Protein AF-A0A7L3CAT8-F1 (afdb_monomer_lite)

InterPro domains:
  IPR019389 Selenoprotein T [PTHR13544] (1-88)

Radius of gyration: 21.43 Å; chains: 1; bounding box: 50×29×47 Å

Sequence (88 aa):
GYRRVFEEYMRVISQRYPDIRIEGENYLPQPIYRHIASFLSVFKLVLIGLIIVGKDPFAFFGMQAPSIWQWGQENKVNSILASFILKN

Foldseek 3Di:
DVVVVVVVVVVVVCVVCVPPPPPCPPPPVPVVNVVVVVCLVVVLVVVLVCLVVLDDPCVVVVHDRDPLSVVCNVCVPVNNVVSVVVVD

Secondary structure (DSSP, 8-state):
-HHHHHHHHHHHHHHH-TT-----------HHHHHHHHHHHHHHHHHHHHHHHT--HHHHTTPPPPHHHHHHHH-HHHHHHHHHHTT-

pLDDT: mean 73.34, std 11.37, range [49.19, 88.38]

Structure (mmCIF, N/CA/C/O backbone):
data_AF-A0A7L3CAT8-F1
#
_entry.id   AF-A0A7L3CAT8-F1
#
loop_
_atom_site.group_PDB
_atom_site.id
_atom_site.type_symbol
_atom_site.label_atom_id
_atom_site.label_alt_id
_atom_site.label_comp_id
_atom_site.label_asym_id
_atom_site.label_entity_id
_atom_site.label_seq_id
_atom_site.pdbx_PDB_ins_code
_atom_site.Cartn_x
_atom_site.Cartn_y
_atom_site.Cartn_z
_atom_site.occupancy
_atom_site.B_iso_or_equiv
_atom_site.auth_seq_id
_atom_site.auth_comp_id
_atom_site.auth_asym_id
_atom_site.auth_atom_id
_atom_site.pdbx_PDB_model_num
ATOM 1 N N . GLY A 1 1 ? 9.204 1.543 -24.080 1.00 52.19 1 GLY A N 1
ATOM 2 C CA . GLY A 1 1 ? 10.395 2.406 -23.980 1.00 52.19 1 GLY A CA 1
ATOM 3 C C . GLY A 1 1 ? 11.591 1.609 -23.509 1.00 52.19 1 GLY A C 1
ATOM 4 O O . GLY A 1 1 ? 12.340 1.128 -24.343 1.00 52.19 1 GLY A O 1
ATOM 5 N N . TYR A 1 2 ? 11.699 1.385 -22.198 1.00 59.22 2 TYR A N 1
ATOM 6 C CA . TYR A 1 2 ? 12.876 0.796 -21.538 1.00 59.22 2 TYR A CA 1
ATOM 7 C C . TYR A 1 2 ? 13.338 -0.560 -22.104 1.00 59.22 2 TYR A C 1
ATOM 9 O O . TYR A 1 2 ? 14.522 -0.782 -22.319 1.00 59.22 2 TYR A O 1
ATOM 17 N N . ARG A 1 3 ? 12.386 -1.444 -22.427 1.00 60.28 3 ARG A N 1
ATOM 18 C CA . ARG A 1 3 ? 12.673 -2.794 -22.931 1.00 60.28 3 ARG A CA 1
ATOM 19 C C . ARG A 1 3 ? 13.377 -2.822 -24.297 1.00 60.28 3 ARG A C 1
ATOM 21 O O . ARG A 1 3 ? 14.294 -3.607 -24.470 1.00 60.28 3 ARG A O 1
ATOM 28 N N . ARG A 1 4 ? 12.992 -1.941 -25.232 1.00 67.50 4 ARG A N 1
ATOM 29 C CA . ARG A 1 4 ? 13.627 -1.864 -26.565 1.00 67.50 4 ARG A CA 1
ATOM 30 C C . ARG A 1 4 ? 15.071 -1.387 -26.475 1.00 67.50 4 ARG A C 1
ATOM 32 O O . ARG A 1 4 ? 15.941 -1.947 -27.120 1.00 67.50 4 ARG A O 1
ATOM 39 N N . VAL A 1 5 ? 15.305 -0.377 -25.641 1.00 70.81 5 VAL A N 1
ATOM 40 C CA . VAL A 1 5 ? 16.637 0.195 -25.429 1.00 70.81 5 VAL A CA 1
ATOM 41 C C . VAL A 1 5 ? 17.548 -0.853 -24.786 1.00 70.81 5 VAL A C 1
ATOM 43 O O . VAL A 1 5 ? 18.640 -1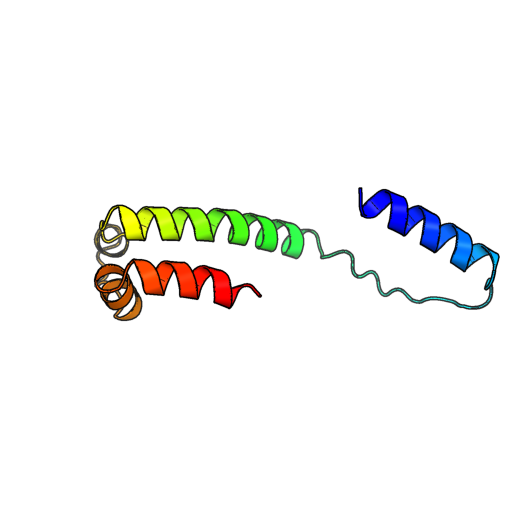.096 -25.280 1.00 70.81 5 VAL A O 1
ATOM 46 N N . PHE A 1 6 ? 17.066 -1.561 -23.760 1.00 73.00 6 PHE A N 1
ATOM 47 C CA . PHE A 1 6 ? 17.800 -2.668 -23.140 1.00 73.00 6 PHE A CA 1
ATOM 48 C C . PHE A 1 6 ? 18.178 -3.773 -24.142 1.00 73.00 6 PHE A C 1
ATOM 50 O O . PHE A 1 6 ? 19.326 -4.208 -24.169 1.00 73.00 6 PHE A O 1
ATOM 57 N N . GLU A 1 7 ? 17.237 -4.196 -24.992 1.00 74.88 7 GLU A N 1
ATOM 58 C CA . GLU A 1 7 ? 17.484 -5.202 -26.037 1.00 74.88 7 GLU A CA 1
ATOM 59 C C . GLU A 1 7 ? 18.550 -4.738 -27.050 1.00 74.88 7 GLU A C 1
ATOM 61 O O . GLU A 1 7 ? 19.400 -5.528 -27.464 1.00 74.88 7 GLU A O 1
ATOM 66 N N . GLU A 1 8 ? 18.556 -3.453 -27.406 1.00 75.31 8 GLU A N 1
ATOM 67 C CA . GLU A 1 8 ? 19.530 -2.863 -28.329 1.00 75.31 8 GLU A CA 1
ATOM 68 C C . GLU A 1 8 ? 20.937 -2.771 -27.713 1.00 75.31 8 GLU A C 1
ATOM 70 O O . GLU A 1 8 ? 21.912 -3.182 -28.346 1.00 75.31 8 GLU A O 1
ATOM 75 N N . TYR A 1 9 ? 21.051 -2.358 -26.445 1.00 68.62 9 TYR A N 1
ATOM 76 C CA . TYR A 1 9 ? 22.324 -2.368 -25.711 1.00 68.62 9 TYR A CA 1
ATOM 77 C C . TYR A 1 9 ? 22.878 -3.785 -25.526 1.00 68.62 9 TYR A C 1
ATOM 79 O O . TYR A 1 9 ? 24.069 -4.012 -25.744 1.00 68.62 9 TYR A O 1
ATOM 87 N N . MET A 1 10 ? 22.023 -4.755 -25.188 1.00 67.69 10 MET A N 1
ATOM 88 C CA . MET A 1 10 ? 22.424 -6.158 -25.052 1.00 67.69 10 MET A CA 1
ATOM 89 C C . MET A 1 10 ? 22.983 -6.724 -26.360 1.00 67.69 10 MET A C 1
ATOM 91 O O . MET A 1 10 ? 23.999 -7.422 -26.348 1.00 67.69 10 MET A O 1
ATOM 95 N N . ARG A 1 11 ? 22.372 -6.375 -27.500 1.00 70.75 11 ARG A N 1
ATOM 96 C CA . ARG A 1 11 ? 22.856 -6.783 -28.824 1.00 70.75 11 ARG A CA 1
ATOM 97 C C . ARG A 1 11 ? 24.253 -6.225 -29.109 1.00 70.75 11 ARG A C 1
ATOM 99 O O . ARG A 1 11 ? 25.123 -6.984 -29.527 1.00 70.75 11 ARG A O 1
ATOM 106 N N . VAL A 1 12 ? 24.496 -4.944 -28.828 1.00 72.94 12 VAL A N 1
ATOM 107 C CA . VAL A 1 12 ? 25.807 -4.303 -29.049 1.00 72.94 12 VAL A CA 1
ATOM 108 C C . VAL A 1 12 ? 26.896 -4.900 -28.150 1.00 72.94 12 VAL A C 1
ATOM 110 O O . VAL A 1 12 ? 28.005 -5.167 -28.616 1.00 72.94 12 VAL A O 1
ATOM 113 N N . ILE A 1 13 ? 26.585 -5.155 -26.877 1.00 66.50 13 ILE A N 1
ATOM 114 C CA . ILE A 1 13 ? 27.532 -5.738 -25.914 1.00 66.50 13 ILE A CA 1
ATOM 115 C C . ILE A 1 13 ? 27.901 -7.172 -26.320 1.00 66.50 13 ILE A C 1
ATOM 117 O O . ILE A 1 13 ? 29.085 -7.510 -26.335 1.00 66.50 13 ILE A O 1
ATOM 121 N N . SER A 1 14 ? 26.918 -7.978 -26.742 1.00 63.41 14 SER A N 1
ATOM 122 C CA . SER A 1 14 ? 27.150 -9.359 -27.197 1.00 63.41 14 SER A CA 1
ATOM 123 C C . SER A 1 14 ? 28.054 -9.455 -28.433 1.00 63.41 14 SER A C 1
ATOM 125 O O . SER A 1 14 ? 28.815 -10.407 -28.568 1.00 63.41 14 SER A O 1
ATOM 127 N N . GLN A 1 15 ? 28.015 -8.453 -29.321 1.00 66.50 15 GLN A N 1
ATOM 128 C CA . GLN A 1 15 ? 28.852 -8.414 -30.523 1.00 66.50 15 GLN A CA 1
ATOM 129 C C . GLN A 1 15 ? 30.301 -8.006 -30.235 1.00 66.50 15 GLN A C 1
ATOM 131 O O . GLN A 1 15 ? 31.205 -8.445 -30.941 1.00 66.50 15 GLN A O 1
ATOM 136 N N . ARG A 1 16 ? 30.538 -7.155 -29.226 1.00 64.25 16 ARG A N 1
ATOM 137 C CA . ARG A 1 16 ? 31.886 -6.663 -28.890 1.00 64.25 16 ARG A CA 1
ATOM 138 C C . ARG A 1 16 ? 32.657 -7.547 -27.913 1.00 64.25 16 ARG A C 1
ATOM 140 O O . ARG A 1 16 ? 33.880 -7.454 -27.890 1.00 64.25 16 ARG A O 1
ATOM 147 N N . TYR A 1 17 ? 31.973 -8.389 -27.141 1.00 57.75 17 TYR A N 1
ATOM 148 C CA . TYR A 1 17 ? 32.598 -9.257 -26.142 1.00 57.75 17 TYR A CA 1
ATOM 149 C C . TYR A 1 17 ? 32.009 -10.678 -26.177 1.00 57.75 17 TYR A C 1
ATOM 151 O O . TYR A 1 17 ? 31.274 -11.064 -25.268 1.00 57.75 17 TYR A O 1
ATOM 159 N N . PRO A 1 18 ? 32.322 -11.469 -27.218 1.00 58.69 18 PRO A N 1
ATOM 160 C CA . PRO A 1 18 ? 31.734 -12.795 -27.425 1.00 58.69 18 PRO A CA 1
ATOM 161 C C . PRO A 1 18 ? 32.127 -13.833 -26.356 1.00 58.69 18 PRO A C 1
ATOM 163 O O . PRO A 1 18 ? 31.404 -14.808 -26.176 1.00 58.69 18 PRO A O 1
ATOM 166 N N . ASP A 1 19 ? 33.229 -13.613 -25.628 1.00 54.59 19 ASP A N 1
ATOM 167 C CA . ASP A 1 19 ? 33.689 -14.480 -24.528 1.00 54.59 19 ASP A CA 1
ATOM 168 C C . ASP A 1 19 ? 33.099 -14.123 -23.159 1.00 54.59 19 ASP A C 1
ATOM 170 O O . ASP A 1 19 ? 33.228 -14.890 -22.202 1.00 54.59 19 ASP A O 1
ATOM 174 N N . ILE A 1 20 ? 32.420 -12.977 -23.031 1.00 55.22 20 ILE A N 1
ATOM 175 C CA . ILE A 1 20 ? 31.687 -12.681 -21.803 1.00 55.22 20 ILE A CA 1
ATOM 176 C C . ILE A 1 20 ? 30.397 -13.493 -21.864 1.00 55.22 20 ILE A C 1
ATOM 178 O O . ILE A 1 20 ? 29.346 -13.033 -22.310 1.00 55.22 20 ILE A O 1
ATOM 182 N N . ARG A 1 21 ? 30.480 -14.730 -21.374 1.00 53.41 21 ARG A N 1
ATOM 183 C CA . ARG A 1 21 ? 29.324 -15.475 -20.887 1.00 53.41 21 ARG A CA 1
ATOM 184 C C . ARG A 1 21 ? 28.756 -14.714 -19.694 1.00 53.41 21 ARG A C 1
ATOM 186 O O . ARG A 1 21 ? 29.060 -15.015 -18.546 1.00 53.41 21 ARG A O 1
ATOM 193 N N . ILE A 1 22 ? 27.951 -13.692 -19.975 1.00 55.75 22 ILE A N 1
ATOM 194 C CA . ILE A 1 22 ? 27.044 -13.121 -18.990 1.00 55.75 22 ILE A CA 1
ATOM 195 C C . ILE A 1 22 ? 26.031 -14.236 -18.719 1.00 55.75 22 ILE A C 1
ATOM 197 O O . ILE A 1 22 ? 25.015 -14.341 -19.404 1.00 55.75 22 ILE A O 1
ATOM 201 N N . GLU A 1 23 ? 26.335 -15.104 -17.749 1.00 53.75 23 GLU A N 1
ATOM 202 C CA . GLU A 1 23 ? 25.330 -15.827 -16.970 1.00 53.75 23 GLU A CA 1
ATOM 203 C C . GLU A 1 23 ? 24.486 -14.767 -16.263 1.00 53.75 23 GLU A C 1
ATOM 205 O O . GLU A 1 23 ? 2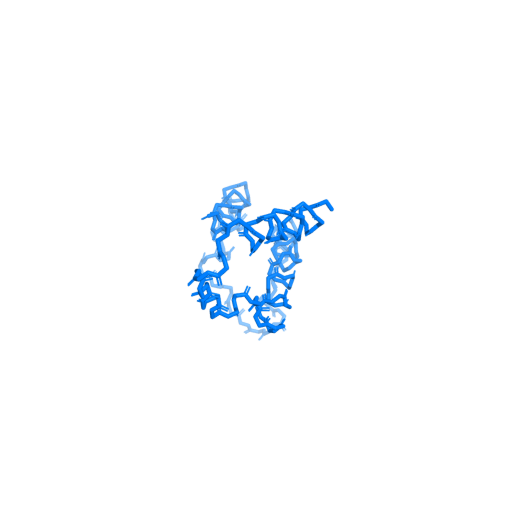4.600 -14.488 -15.073 1.00 53.75 23 GLU A O 1
ATOM 210 N N . GLY A 1 24 ? 23.633 -14.110 -17.042 1.00 54.28 24 GLY A N 1
ATOM 211 C CA . GLY A 1 24 ? 22.423 -13.530 -16.523 1.00 54.28 24 GLY A CA 1
ATOM 212 C C . GLY A 1 24 ? 21.566 -14.714 -16.130 1.00 54.28 24 GLY A C 1
ATOM 213 O O . GLY A 1 24 ? 20.716 -15.131 -16.913 1.00 54.28 24 GLY A O 1
ATOM 214 N N . GLU A 1 25 ? 21.831 -15.277 -14.949 1.00 49.19 25 GLU A N 1
ATOM 215 C CA . GLU A 1 25 ? 20.821 -15.967 -14.157 1.00 49.19 25 GLU A CA 1
ATOM 216 C C . GLU A 1 25 ? 19.603 -15.062 -14.216 1.00 49.19 25 GLU A C 1
ATOM 218 O O . GLU A 1 25 ? 19.582 -13.939 -13.715 1.00 49.19 25 GLU A O 1
ATOM 223 N N . ASN A 1 26 ? 18.685 -15.505 -15.050 1.00 51.62 26 ASN A N 1
ATOM 224 C CA . ASN A 1 26 ? 17.647 -14.737 -15.673 1.00 51.62 26 ASN A CA 1
ATOM 225 C C . ASN A 1 26 ? 16.860 -14.013 -14.576 1.00 51.62 26 ASN A C 1
ATOM 227 O O . ASN A 1 26 ? 15.926 -14.586 -14.019 1.00 51.62 26 ASN A O 1
ATOM 231 N N . TYR A 1 27 ? 17.176 -12.746 -14.283 1.00 52.12 27 TYR A N 1
ATOM 232 C CA . TYR A 1 27 ? 16.298 -11.883 -13.490 1.00 52.12 27 TYR A CA 1
ATOM 233 C C . TYR A 1 27 ? 15.107 -11.488 -14.375 1.00 52.12 27 TYR A C 1
ATOM 235 O O . TYR A 1 27 ? 14.729 -10.326 -14.500 1.00 52.12 27 TYR A O 1
ATOM 243 N N . LEU A 1 28 ? 14.486 -12.477 -15.031 1.00 52.16 28 LEU A N 1
ATOM 244 C CA . LEU A 1 28 ? 13.061 -12.424 -15.241 1.00 52.16 28 LEU A CA 1
ATOM 245 C C . LEU A 1 28 ? 12.510 -12.282 -13.830 1.00 52.16 28 LEU A C 1
ATOM 247 O O . LEU A 1 28 ? 12.684 -13.211 -13.037 1.00 52.16 28 LEU A O 1
ATOM 251 N N . PRO A 1 29 ? 11.852 -11.167 -13.475 1.00 51.28 29 PRO A N 1
ATOM 252 C CA . PRO A 1 29 ? 10.970 -11.228 -12.332 1.00 51.28 29 PRO A CA 1
ATOM 253 C C . PRO A 1 29 ? 10.048 -12.396 -12.654 1.00 51.28 29 PRO A C 1
ATOM 255 O O . PRO A 1 29 ? 9.309 -12.324 -13.647 1.00 51.28 29 PRO A O 1
ATOM 258 N N . GLN A 1 30 ? 10.187 -13.505 -11.912 1.00 58.88 30 GLN A N 1
ATOM 259 C CA . GLN A 1 30 ? 9.339 -14.674 -12.109 1.00 58.88 30 GLN A CA 1
ATOM 260 C C . GLN A 1 30 ? 7.910 -14.142 -12.237 1.00 58.88 30 GLN A C 1
ATOM 262 O O . GLN A 1 30 ? 7.575 -13.184 -11.534 1.00 58.88 30 GLN A O 1
ATOM 267 N N . PRO A 1 31 ? 7.080 -14.661 -13.153 1.00 62.12 31 PRO A N 1
ATOM 268 C CA . PRO A 1 31 ? 5.765 -14.083 -13.441 1.00 62.12 31 PRO A CA 1
ATOM 269 C C . PRO A 1 31 ? 4.969 -13.754 -12.164 1.00 62.12 31 PRO A C 1
ATOM 271 O O . PRO A 1 31 ? 4.316 -12.715 -12.088 1.00 62.12 31 PRO A O 1
ATOM 274 N N . ILE A 1 32 ? 5.155 -14.556 -11.115 1.00 66.62 32 ILE A N 1
ATOM 275 C CA . ILE A 1 32 ? 4.707 -14.325 -9.738 1.00 66.62 32 ILE A CA 1
ATOM 276 C C . ILE A 1 32 ? 5.088 -12.933 -9.194 1.00 66.62 32 ILE A C 1
ATOM 278 O O . ILE A 1 32 ? 4.200 -12.173 -8.821 1.00 66.62 32 ILE A O 1
ATOM 282 N N . TYR A 1 33 ? 6.364 -12.536 -9.200 1.00 72.56 33 TYR A N 1
ATOM 283 C CA . TYR A 1 33 ? 6.808 -11.210 -8.743 1.00 72.56 33 TYR A CA 1
ATOM 284 C C . TYR A 1 33 ? 6.206 -10.069 -9.563 1.00 72.56 33 TYR A C 1
ATOM 286 O O . TYR A 1 33 ? 5.909 -9.010 -9.015 1.00 72.56 33 TYR A O 1
ATOM 294 N N . ARG A 1 34 ? 5.968 -10.275 -10.865 1.00 72.19 34 ARG A N 1
ATOM 295 C CA . ARG A 1 34 ? 5.295 -9.273 -11.705 1.00 72.19 34 ARG A CA 1
ATOM 296 C C . ARG A 1 34 ? 3.838 -9.081 -11.282 1.00 72.19 34 ARG A C 1
ATOM 298 O O . ARG A 1 34 ? 3.380 -7.943 -11.173 1.00 72.19 34 ARG A O 1
ATOM 305 N N . HIS A 1 35 ? 3.124 -10.176 -11.026 1.00 77.62 35 HIS A N 1
ATOM 306 C CA . HIS A 1 35 ? 1.745 -10.125 -10.545 1.00 77.62 35 HIS A CA 1
ATOM 307 C C . HIS A 1 35 ? 1.660 -9.527 -9.140 1.00 77.62 35 HIS A C 1
ATOM 309 O O . HIS A 1 35 ? 0.819 -8.661 -8.914 1.00 77.62 35 HIS A O 1
ATOM 315 N N . ILE A 1 36 ? 2.574 -9.888 -8.235 1.00 82.12 36 ILE A N 1
ATOM 316 C CA . ILE A 1 36 ? 2.653 -9.312 -6.887 1.00 82.12 36 ILE A CA 1
ATOM 317 C C . ILE A 1 36 ? 2.950 -7.812 -6.959 1.00 82.12 36 ILE A C 1
ATOM 319 O O . ILE A 1 36 ? 2.266 -7.029 -6.309 1.00 82.12 36 ILE A O 1
ATOM 323 N N . ALA A 1 37 ? 3.912 -7.376 -7.775 1.00 78.94 37 ALA A N 1
ATOM 324 C CA . ALA A 1 37 ? 4.248 -5.959 -7.907 1.00 78.94 37 ALA A CA 1
ATOM 325 C C . ALA A 1 37 ? 3.069 -5.128 -8.443 1.00 78.94 37 ALA A C 1
ATOM 327 O O . ALA A 1 37 ? 2.794 -4.034 -7.935 1.00 78.94 37 ALA A O 1
ATOM 328 N N . SER A 1 38 ? 2.354 -5.664 -9.440 1.00 80.44 38 SER A N 1
ATOM 329 C CA . SER A 1 38 ? 1.146 -5.052 -10.001 1.00 80.44 38 SER A CA 1
ATOM 330 C C . SER A 1 38 ? 0.017 -4.996 -8.970 1.00 80.44 38 SER A C 1
ATOM 332 O O . SER A 1 38 ? -0.522 -3.916 -8.718 1.00 80.44 38 SER A O 1
ATOM 334 N N . PHE A 1 39 ? -0.258 -6.114 -8.292 1.00 85.44 39 PHE A N 1
ATOM 335 C CA . PHE A 1 39 ? -1.235 -6.194 -7.209 1.00 85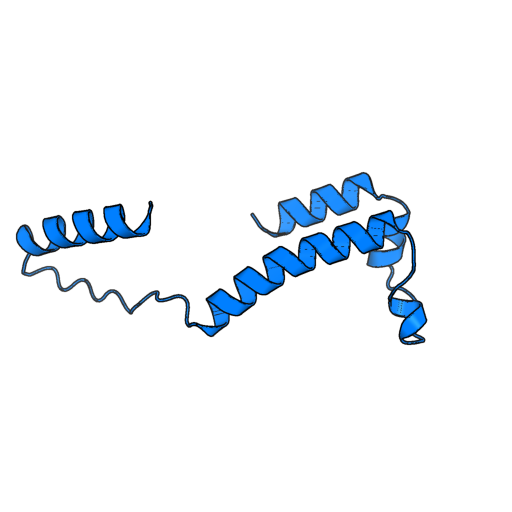.44 39 PHE A CA 1
ATOM 336 C C . PHE A 1 39 ? -0.920 -5.185 -6.106 1.00 85.44 39 PHE A C 1
ATOM 338 O O . PHE A 1 39 ? -1.768 -4.373 -5.759 1.00 85.44 39 PHE A O 1
ATOM 345 N N . LEU A 1 40 ? 0.326 -5.134 -5.634 1.00 85.00 40 LEU A N 1
ATOM 346 C CA . LEU A 1 40 ? 0.776 -4.208 -4.597 1.00 85.00 40 LEU A CA 1
ATOM 347 C C . LEU A 1 40 ? 0.699 -2.741 -5.053 1.00 85.00 40 LEU A C 1
ATOM 349 O O . LEU A 1 40 ? 0.710 -1.821 -4.239 1.00 85.00 40 LEU A O 1
ATOM 353 N N . SER A 1 41 ? 0.689 -2.473 -6.363 1.00 82.06 41 SER A N 1
ATOM 354 C CA . SER A 1 41 ? 0.502 -1.123 -6.907 1.00 82.06 41 SER A CA 1
ATOM 355 C C . SER A 1 41 ? -0.958 -0.679 -6.897 1.00 82.06 41 SER A C 1
ATOM 357 O O . SER A 1 41 ? -1.223 0.498 -6.669 1.00 82.06 41 SER A O 1
ATOM 359 N N . VAL A 1 42 ? -1.891 -1.603 -7.114 1.00 88.38 42 VAL A N 1
ATOM 360 C CA . VAL A 1 42 ? -3.332 -1.330 -7.038 1.00 88.38 42 VAL A CA 1
ATOM 361 C C . VAL A 1 42 ? -3.801 -1.339 -5.584 1.00 88.38 42 VAL A C 1
ATOM 363 O O . VAL A 1 42 ? -4.500 -0.429 -5.150 1.00 88.38 42 VAL A O 1
ATOM 366 N N . PHE A 1 43 ? -3.345 -2.313 -4.799 1.00 86.81 43 PHE A N 1
ATOM 367 C CA . PHE A 1 43 ? -3.693 -2.493 -3.393 1.00 86.81 43 PHE A CA 1
ATOM 368 C C . PHE A 1 43 ? -3.403 -1.245 -2.553 1.00 86.81 43 PHE A C 1
ATOM 370 O O . PHE A 1 43 ? -4.256 -0.823 -1.776 1.00 86.81 43 PHE A O 1
ATOM 377 N N . LYS A 1 44 ? -2.256 -0.581 -2.767 1.00 83.38 44 LYS A N 1
ATOM 378 C CA . LYS A 1 44 ? -1.948 0.682 -2.075 1.00 83.38 44 LYS A CA 1
ATOM 379 C C . LYS A 1 44 ? -2.983 1.783 -2.348 1.00 83.38 44 LYS A C 1
ATOM 381 O O . LYS A 1 44 ? -3.299 2.548 -1.447 1.00 83.38 44 LYS A O 1
ATOM 386 N N . LEU A 1 45 ? -3.542 1.854 -3.560 1.00 85.88 45 LEU A N 1
ATOM 387 C CA . LEU A 1 45 ? -4.553 2.857 -3.916 1.00 85.88 45 LEU A CA 1
ATOM 388 C C . LEU A 1 45 ? -5.893 2.548 -3.244 1.00 85.88 45 LEU A C 1
ATOM 390 O O . LEU A 1 45 ? -6.560 3.456 -2.755 1.00 85.88 45 LEU A O 1
ATOM 394 N N . VAL A 1 46 ? -6.250 1.265 -3.164 1.00 86.62 46 VAL A N 1
ATOM 395 C CA . VAL A 1 46 ? -7.438 0.802 -2.435 1.00 86.62 46 VAL A CA 1
ATOM 396 C C . VAL A 1 46 ? -7.314 1.113 -0.941 1.00 86.62 46 VAL A C 1
ATOM 398 O O . VAL A 1 46 ? -8.256 1.643 -0.354 1.00 86.62 46 VAL A O 1
ATOM 401 N N . LEU A 1 47 ? -6.145 0.865 -0.337 1.00 82.56 47 LEU A N 1
ATOM 402 C CA . LEU A 1 47 ? -5.865 1.220 1.059 1.00 82.56 47 LEU A CA 1
ATOM 403 C C . LEU A 1 47 ? -6.015 2.723 1.317 1.00 82.56 47 LEU A C 1
ATOM 405 O O . LEU A 1 47 ? -6.676 3.109 2.278 1.00 82.56 47 LEU A O 1
ATOM 409 N N . ILE A 1 48 ? -5.458 3.571 0.447 1.00 83.81 48 ILE A N 1
ATOM 410 C CA . ILE A 1 48 ? -5.620 5.030 0.542 1.00 83.81 48 ILE A CA 1
ATOM 411 C C . ILE A 1 48 ? -7.106 5.410 0.457 1.00 83.81 48 ILE A C 1
ATOM 413 O O . ILE A 1 48 ? -7.581 6.207 1.264 1.00 83.81 48 ILE A O 1
ATOM 417 N N . GLY A 1 49 ? -7.861 4.806 -0.467 1.00 85.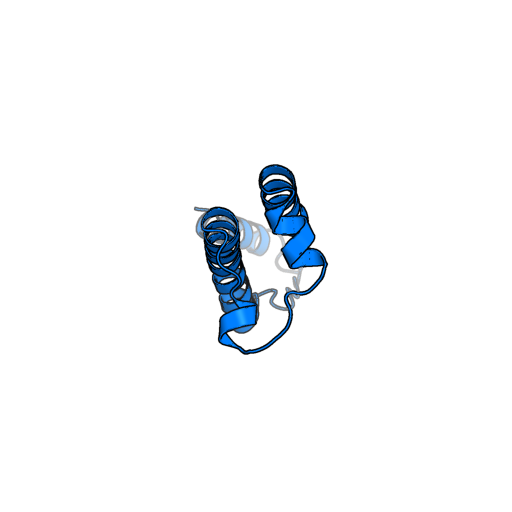62 49 GLY A N 1
ATOM 418 C CA . GLY A 1 49 ? -9.304 5.019 -0.587 1.00 85.62 49 GLY A CA 1
ATOM 419 C C . GLY A 1 49 ? -10.070 4.661 0.691 1.00 85.62 49 GLY A C 1
ATOM 420 O O . GLY A 1 49 ? -10.892 5.450 1.151 1.00 85.62 49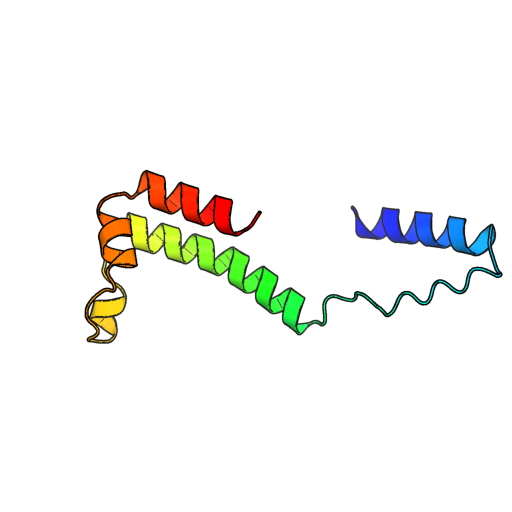 GLY A O 1
ATOM 421 N N . LEU A 1 50 ? -9.762 3.521 1.316 1.00 81.69 50 LEU A N 1
ATOM 422 C CA . LEU A 1 50 ? -10.370 3.121 2.591 1.00 81.69 50 LEU A CA 1
ATOM 423 C C . LEU A 1 50 ? -10.009 4.076 3.744 1.00 81.69 50 LEU A C 1
ATOM 425 O O . LEU A 1 50 ? -10.878 4.416 4.549 1.00 81.69 50 LEU A O 1
ATOM 429 N N . ILE A 1 51 ? -8.762 4.561 3.804 1.00 80.50 51 ILE A N 1
ATOM 430 C CA . ILE A 1 51 ? -8.347 5.576 4.788 1.00 80.50 51 ILE A CA 1
ATOM 431 C C . ILE A 1 51 ? -9.148 6.873 4.593 1.00 80.50 51 ILE A C 1
ATOM 433 O O . ILE A 1 51 ? -9.623 7.463 5.563 1.00 80.50 51 ILE A O 1
ATOM 437 N N . ILE A 1 52 ? -9.374 7.308 3.350 1.00 78.75 52 ILE A N 1
ATOM 438 C CA . ILE A 1 52 ? -10.170 8.512 3.061 1.00 78.75 52 ILE A CA 1
ATOM 439 C C . ILE A 1 52 ? -11.630 8.320 3.484 1.00 78.75 52 ILE A C 1
ATOM 441 O O . ILE A 1 52 ? -12.167 9.163 4.199 1.00 78.75 52 ILE A O 1
ATOM 445 N N . VAL A 1 53 ? -12.248 7.199 3.099 1.00 82.50 53 VAL A N 1
ATOM 446 C CA . VAL A 1 53 ? -13.651 6.882 3.417 1.00 82.50 53 VAL A CA 1
ATOM 447 C C . VAL A 1 53 ? -13.883 6.762 4.930 1.00 82.50 53 VAL A C 1
ATOM 449 O O . VAL A 1 53 ? -15.005 6.954 5.394 1.00 82.50 53 VAL A O 1
ATOM 452 N N . GLY A 1 54 ? -12.845 6.451 5.714 1.00 72.31 54 GLY A N 1
ATOM 453 C CA . GLY A 1 54 ? -12.944 6.360 7.174 1.00 72.31 54 GLY A CA 1
ATOM 454 C C . GLY A 1 54 ? -13.759 5.163 7.670 1.00 72.31 54 GLY A C 1
ATOM 455 O O . GLY A 1 54 ? -13.996 5.035 8.867 1.00 72.31 54 GLY A O 1
ATOM 456 N N . LYS A 1 55 ? -14.204 4.286 6.762 1.00 73.31 55 LYS A N 1
ATOM 457 C CA . LYS A 1 55 ? -14.884 3.033 7.099 1.00 73.31 55 LYS A CA 1
ATOM 458 C C . LYS A 1 55 ? -13.844 2.038 7.584 1.00 73.31 55 LYS A C 1
ATOM 460 O O . LYS A 1 55 ? -12.801 1.885 6.958 1.00 73.31 55 LYS A O 1
ATOM 465 N N . ASP A 1 56 ? -14.153 1.356 8.675 1.00 78.56 56 ASP A N 1
ATOM 466 C CA . ASP A 1 56 ? -13.322 0.290 9.213 1.00 78.56 56 ASP A CA 1
ATOM 467 C C . ASP A 1 56 ? -13.556 -1.019 8.425 1.00 78.56 56 ASP A C 1
ATOM 469 O O . ASP A 1 56 ? -14.631 -1.612 8.547 1.00 78.56 56 ASP A O 1
ATOM 473 N N . PRO A 1 57 ? -12.603 -1.481 7.588 1.00 78.56 57 PRO A N 1
ATOM 474 C CA . PRO A 1 57 ? -12.728 -2.747 6.880 1.00 78.56 57 PRO A CA 1
ATOM 475 C C . PRO A 1 57 ? -12.687 -3.941 7.841 1.00 78.56 57 PRO A C 1
ATOM 477 O O . PRO A 1 57 ? -13.255 -4.980 7.522 1.00 78.56 57 PRO A O 1
ATOM 480 N N . PHE A 1 58 ? -12.056 -3.807 9.014 1.00 80.31 58 PHE A N 1
ATOM 481 C CA . PHE A 1 58 ? -11.930 -4.885 9.997 1.00 80.31 58 PHE A CA 1
ATOM 482 C C . PHE A 1 58 ? -13.268 -5.189 10.671 1.00 80.31 58 PHE A C 1
ATOM 484 O O . PHE A 1 58 ? -13.570 -6.356 10.930 1.00 80.31 58 PHE A O 1
ATOM 491 N N . ALA A 1 59 ? -14.124 -4.173 10.817 1.00 78.75 59 ALA A N 1
ATOM 492 C CA . ALA A 1 59 ? -15.488 -4.338 11.304 1.00 78.75 59 ALA A CA 1
ATOM 493 C C . ALA A 1 59 ? -16.331 -5.275 10.416 1.00 78.75 59 ALA A C 1
ATOM 495 O O . ALA A 1 59 ? -17.137 -6.040 10.941 1.00 78.75 59 ALA A O 1
ATOM 496 N N . PHE A 1 60 ? -16.115 -5.295 9.091 1.00 78.19 60 PHE A N 1
ATOM 497 C CA . PHE A 1 60 ? -16.805 -6.240 8.193 1.00 78.19 60 PHE A CA 1
ATOM 498 C C . PHE A 1 60 ? -16.409 -7.698 8.441 1.00 78.19 60 PHE A C 1
ATOM 500 O O . PHE A 1 60 ? -17.198 -8.600 8.177 1.00 78.19 60 PHE A O 1
ATOM 507 N N . PHE A 1 61 ? -15.207 -7.929 8.967 1.00 80.62 61 PHE A N 1
ATOM 508 C CA . PHE A 1 61 ? -14.726 -9.256 9.344 1.00 80.62 61 PHE A CA 1
ATOM 509 C C . PHE A 1 61 ? -14.976 -9.577 10.828 1.00 80.62 61 PHE A C 1
ATOM 511 O O . PHE A 1 61 ? -14.503 -10.603 11.311 1.00 80.62 61 PHE A O 1
ATOM 518 N N . GLY A 1 62 ? -15.687 -8.711 11.565 1.00 78.69 62 GLY A N 1
ATOM 519 C CA . GLY A 1 62 ? -15.913 -8.864 13.006 1.00 78.69 62 GLY A CA 1
ATOM 520 C C . GLY A 1 62 ? -14.639 -8.740 13.850 1.00 78.69 62 GLY A C 1
ATOM 521 O O . GLY A 1 62 ? -14.630 -9.145 15.010 1.00 78.69 62 GLY A O 1
ATOM 522 N N . MET A 1 63 ? -13.558 -8.206 13.277 1.00 81.69 63 MET A N 1
ATOM 523 C CA . MET A 1 63 ? -12.284 -8.008 13.959 1.00 81.69 63 MET A CA 1
ATOM 524 C C . MET A 1 63 ? -12.187 -6.582 14.489 1.00 81.69 63 MET A C 1
ATOM 526 O O . MET A 1 63 ? -12.620 -5.630 13.839 1.00 81.69 63 MET A O 1
ATOM 530 N N . GLN A 1 64 ? -11.576 -6.424 15.663 1.00 80.81 64 GLN A N 1
ATOM 531 C CA . GLN A 1 64 ? -11.239 -5.099 16.164 1.00 80.81 64 GLN A CA 1
ATOM 532 C C . GLN A 1 64 ? -10.137 -4.499 15.283 1.00 80.81 64 GLN A C 1
ATOM 534 O O . GLN A 1 64 ? -9.148 -5.173 14.983 1.00 80.81 64 GLN A O 1
ATOM 539 N N . ALA A 1 65 ? -10.315 -3.246 14.857 1.00 81.88 65 ALA A N 1
ATOM 540 C CA . ALA A 1 65 ? -9.312 -2.553 14.063 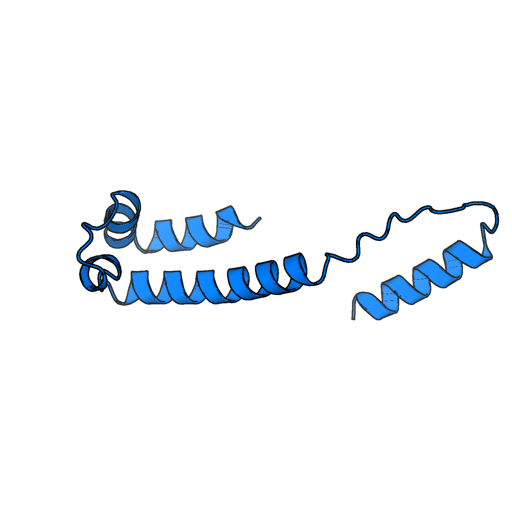1.00 81.88 65 ALA A CA 1
ATOM 541 C C . ALA A 1 65 ? -7.946 -2.567 14.773 1.00 81.88 65 ALA A C 1
ATOM 543 O O . ALA A 1 65 ? -7.861 -2.172 15.939 1.00 81.88 65 ALA A O 1
ATOM 544 N N . PRO A 1 66 ? -6.866 -2.976 14.086 1.00 84.88 66 PRO A N 1
ATOM 545 C CA . PRO A 1 66 ? -5.529 -2.928 14.652 1.00 84.88 66 PRO A CA 1
ATOM 546 C C . PRO A 1 66 ? -5.108 -1.477 14.924 1.00 84.88 66 PRO A C 1
ATOM 548 O O . PRO A 1 66 ? -5.534 -0.550 14.233 1.00 84.88 66 PRO A O 1
ATOM 551 N N . SER A 1 67 ? -4.212 -1.269 15.890 1.00 82.50 67 SER A N 1
ATOM 552 C CA . SER A 1 67 ? -3.737 0.066 16.299 1.00 82.50 67 SER A CA 1
ATOM 553 C C . SER A 1 67 ? -3.167 0.898 15.143 1.00 82.50 67 SER A C 1
ATOM 555 O O . SER A 1 67 ? -3.367 2.107 15.090 1.00 82.50 67 SER A O 1
ATOM 557 N N . ILE A 1 68 ? -2.530 0.249 14.165 1.00 80.25 68 ILE A N 1
ATOM 558 C CA . ILE A 1 68 ? -2.005 0.883 12.943 1.00 80.25 68 ILE A CA 1
ATOM 559 C C . ILE A 1 68 ? -3.140 1.478 12.095 1.00 80.25 68 ILE A C 1
ATOM 561 O O . ILE A 1 68 ? -2.979 2.537 11.493 1.00 80.25 68 ILE A O 1
ATOM 565 N N . TRP A 1 69 ? -4.301 0.816 12.059 1.00 83.00 69 TRP A N 1
ATOM 566 C CA . TRP A 1 69 ? -5.476 1.312 11.347 1.00 83.00 69 TRP A CA 1
ATOM 567 C C . TRP A 1 69 ? -6.079 2.532 12.042 1.00 83.00 69 TRP A C 1
ATOM 569 O O . TRP A 1 69 ? -6.398 3.516 11.378 1.00 83.00 69 TRP A O 1
ATOM 579 N N . GLN A 1 70 ? -6.193 2.493 13.373 1.00 82.88 70 GLN A N 1
ATOM 580 C CA . GLN A 1 70 ? -6.688 3.629 14.154 1.00 82.88 70 GLN A CA 1
ATOM 581 C C . GLN A 1 70 ? -5.764 4.842 14.032 1.00 82.88 70 GLN A C 1
ATOM 583 O O . GLN A 1 70 ? -6.228 5.923 13.671 1.00 82.88 70 GLN A O 1
ATOM 588 N N . TRP A 1 71 ? -4.452 4.633 14.183 1.00 84.75 71 TRP A N 1
ATOM 589 C CA . TRP A 1 71 ? -3.444 5.659 13.906 1.00 84.75 71 TRP A CA 1
ATOM 590 C C . TRP A 1 71 ? -3.599 6.226 12.491 1.00 84.75 71 TRP A C 1
ATOM 592 O O . TRP A 1 71 ? -3.494 7.437 12.280 1.00 84.75 71 TRP A O 1
ATOM 602 N N . GLY A 1 72 ? -3.917 5.348 11.535 1.00 84.25 72 GLY A N 1
ATOM 603 C CA . GLY A 1 72 ? -4.140 5.714 10.149 1.00 84.25 72 GLY A CA 1
ATOM 604 C C . GLY A 1 72 ? -5.331 6.645 9.927 1.00 84.25 72 GLY A C 1
ATOM 605 O O . GLY A 1 72 ? -5.275 7.553 9.093 1.00 84.25 72 GLY A O 1
ATOM 606 N N . GLN A 1 73 ? -6.397 6.447 10.702 1.00 83.81 73 GLN A N 1
ATOM 607 C CA . GLN A 1 73 ? -7.593 7.279 10.645 1.00 83.81 73 GLN A CA 1
ATOM 608 C C . GLN A 1 73 ? -7.449 8.609 11.377 1.00 83.81 73 GLN A C 1
ATOM 610 O O . GLN A 1 73 ? -7.990 9.610 10.907 1.00 83.81 73 GLN A O 1
ATOM 615 N N . GLU A 1 74 ? -6.685 8.637 12.465 1.00 85.19 74 GLU A N 1
ATOM 616 C CA . GLU A 1 74 ? -6.330 9.867 13.178 1.00 85.19 74 GLU A CA 1
ATOM 617 C C . GLU A 1 74 ? -5.374 10.741 12.352 1.00 85.19 74 GLU A C 1
ATOM 619 O O . GLU A 1 74 ? -5.507 11.963 12.322 1.00 85.19 74 GLU A O 1
ATOM 624 N N . ASN A 1 75 ? -4.440 10.121 11.619 1.00 86.81 75 ASN A N 1
ATOM 625 C CA . ASN A 1 75 ? -3.372 10.804 10.889 1.00 86.81 75 ASN A CA 1
ATOM 626 C C . ASN A 1 75 ? -3.419 10.506 9.382 1.00 86.81 75 ASN A C 1
ATOM 628 O O . ASN A 1 75 ? -2.478 9.949 8.805 1.00 86.81 75 ASN A O 1
ATOM 632 N N . LYS A 1 76 ? -4.510 10.908 8.717 1.00 80.81 76 LYS A N 1
ATOM 633 C CA . LYS A 1 76 ? -4.762 10.588 7.297 1.00 80.81 76 LYS A CA 1
ATOM 634 C C . LYS A 1 76 ? -3.615 11.003 6.361 1.00 80.81 76 LYS A C 1
ATOM 636 O O . LYS A 1 76 ? -3.181 10.202 5.539 1.00 80.81 76 LYS A O 1
ATOM 641 N N . VAL A 1 77 ? -3.086 12.224 6.503 1.00 81.06 77 VAL A N 1
ATOM 642 C CA . VAL A 1 77 ? -2.001 12.746 5.640 1.00 81.06 77 VAL A CA 1
ATOM 643 C C . VAL A 1 77 ? -0.692 11.978 5.851 1.00 81.06 77 VAL A C 1
ATOM 645 O O . VAL A 1 77 ? -0.061 11.555 4.882 1.00 81.06 77 VAL A O 1
ATOM 648 N N . ASN A 1 78 ? -0.317 11.726 7.108 1.00 82.25 78 ASN A N 1
ATOM 649 C CA . ASN A 1 78 ? 0.917 11.007 7.445 1.00 82.25 78 ASN A CA 1
ATOM 650 C C . ASN A 1 78 ? 0.865 9.545 6.990 1.00 82.25 78 ASN A C 1
ATOM 652 O O . ASN A 1 78 ? 1.868 8.997 6.544 1.00 82.25 78 ASN A O 1
ATOM 656 N N . SER A 1 79 ? -0.312 8.927 7.043 1.00 81.81 79 SER A N 1
ATOM 657 C CA . SER A 1 79 ? -0.523 7.541 6.612 1.00 81.81 79 SER A CA 1
ATOM 658 C C . SER A 1 79 ? -0.383 7.375 5.109 1.00 81.81 79 SER A C 1
ATOM 660 O O . SER A 1 79 ? 0.236 6.421 4.636 1.00 81.81 79 SER A O 1
ATOM 662 N N . ILE A 1 80 ? -0.909 8.338 4.348 1.00 82.00 80 ILE A N 1
ATOM 663 C CA . ILE A 1 80 ? -0.722 8.385 2.900 1.00 82.00 80 ILE A CA 1
ATOM 664 C C . ILE A 1 80 ? 0.769 8.535 2.592 1.00 82.00 80 ILE A C 1
ATOM 666 O O . ILE A 1 80 ? 1.308 7.733 1.832 1.00 82.00 80 ILE A O 1
ATOM 670 N N . LEU A 1 81 ? 1.459 9.483 3.230 1.00 82.69 81 LEU A N 1
ATOM 671 C CA . LEU A 1 81 ? 2.893 9.692 3.029 1.00 82.69 81 LEU A CA 1
ATOM 672 C C . LEU A 1 81 ? 3.717 8.431 3.354 1.00 82.69 81 LEU A C 1
ATOM 674 O O . LEU A 1 81 ? 4.530 8.002 2.536 1.00 82.69 81 LEU A O 1
ATOM 678 N N . ALA A 1 82 ? 3.454 7.782 4.491 1.00 82.50 82 ALA A N 1
ATOM 679 C CA . ALA A 1 82 ? 4.112 6.538 4.889 1.00 82.50 82 ALA A CA 1
ATOM 680 C C . ALA A 1 82 ? 3.887 5.405 3.871 1.00 82.50 82 ALA A C 1
ATOM 682 O O . ALA A 1 82 ? 4.821 4.670 3.554 1.00 82.50 82 ALA A O 1
ATOM 683 N N . SER A 1 83 ? 2.681 5.301 3.297 1.00 77.19 83 SER A N 1
ATOM 684 C CA . SER A 1 83 ? 2.367 4.302 2.264 1.00 77.19 83 SER A CA 1
ATOM 685 C C . SER A 1 83 ? 3.150 4.502 0.958 1.00 77.19 83 SER A C 1
ATOM 687 O O . SER A 1 83 ? 3.432 3.531 0.254 1.00 77.19 83 SER A O 1
ATOM 689 N N . PHE A 1 84 ? 3.530 5.744 0.638 1.00 78.94 84 PHE A N 1
ATOM 690 C CA . PHE A 1 84 ? 4.405 6.046 -0.496 1.00 78.94 84 PHE A CA 1
ATOM 691 C C . PHE A 1 84 ? 5.876 5.751 -0.180 1.00 78.94 84 PHE A C 1
ATOM 693 O O . PHE A 1 84 ? 6.572 5.220 -1.042 1.00 78.94 84 PHE A O 1
ATOM 700 N N . ILE A 1 85 ? 6.330 6.038 1.045 1.00 78.06 85 ILE A N 1
ATOM 701 C CA . ILE A 1 85 ? 7.722 5.827 1.477 1.00 78.06 85 ILE A CA 1
ATOM 702 C C . ILE A 1 85 ? 8.068 4.338 1.584 1.00 78.06 85 ILE A C 1
ATOM 704 O O . ILE A 1 85 ? 9.139 3.934 1.149 1.00 78.06 85 ILE A O 1
ATOM 708 N N . LEU A 1 86 ? 7.155 3.505 2.094 1.00 69.12 86 LEU A N 1
ATOM 709 C CA . LEU A 1 86 ? 7.357 2.056 2.276 1.00 69.12 86 LEU A CA 1
ATOM 710 C C . LEU A 1 86 ? 7.680 1.283 0.986 1.00 69.12 86 LEU A C 1
ATOM 712 O O . LEU A 1 86 ? 8.038 0.111 1.050 1.00 69.12 86 LEU A O 1
ATOM 716 N N . LYS A 1 87 ? 7.500 1.903 -0.183 1.00 59.56 87 LYS A N 1
ATOM 717 C CA . LYS A 1 87 ? 7.669 1.266 -1.490 1.00 59.56 87 LYS A CA 1
ATOM 718 C C . LYS A 1 87 ? 8.889 1.773 -2.272 1.00 59.56 87 LYS A C 1
ATOM 720 O O . LYS A 1 87 ? 8.971 1.462 -3.461 1.00 59.56 87 LYS A O 1
ATOM 725 N N . ASN A 1 88 ? 9.764 2.557 -1.637 1.00 52.06 88 ASN A N 1
ATOM 726 C CA . ASN A 1 88 ? 10.955 3.155 -2.245 1.00 52.06 88 ASN A CA 1
ATOM 727 C C . ASN A 1 88 ? 12.237 2.423 -1.844 1.00 52.06 88 ASN A C 1
ATOM 729 O O . ASN A 1 88 ? 12.344 2.049 -0.656 1.00 52.06 88 ASN A O 1
#

Organism: Pelecanoides urinatrix (NCBI:txid37079)